Protein AF-A0A951ZBZ8-F1 (afdb_monomer_lite)

Secondary structure (DSSP, 8-state):
---SSHHHHHHHHHHHT--GGGEESTTSTT-EE---GGGHHHHHTTS----HHHHHHHHHHTS-TT-------

Sequence (73 aa):
MIADAPEELDAMADRIGVARRWIQFAGTPTEHFNICTAFRRKVVAGAIEISSREIVALMRGWRPQTAIAPKGR

Structure (mmCIF, N/CA/C/O backbone):
data_AF-A0A951ZBZ8-F1
#
_entry.id   AF-A0A951ZBZ8-F1
#
loop_
_atom_site.group_PDB
_atom_site.id
_atom_site.type_symbol
_atom_site.label_atom_id
_atom_site.label_alt_id
_atom_site.label_comp_id
_atom_site.label_asym_id
_atom_site.label_entity_id
_atom_site.label_seq_id
_atom_site.pdbx_PDB_ins_code
_atom_site.Cartn_x
_atom_site.Cartn_y
_atom_site.Cartn_z
_atom_site.occupancy
_atom_site.B_iso_or_equiv
_atom_site.auth_seq_id
_atom_site.auth_comp_id
_atom_site.auth_asym_id
_atom_site.auth_atom_id
_atom_site.pdbx_PDB_model_num
ATOM 1 N N . MET A 1 1 ? 2.105 -2.559 1.271 1.00 89.50 1 MET A N 1
ATOM 2 C CA . MET A 1 1 ? 1.157 -2.804 0.163 1.00 89.50 1 MET A CA 1
ATOM 3 C C . MET A 1 1 ? 0.599 -1.465 -0.268 1.00 89.50 1 MET A C 1
ATOM 5 O O . MET A 1 1 ? 0.210 -0.715 0.618 1.00 89.50 1 MET A O 1
ATOM 9 N N . ILE A 1 2 ? 0.640 -1.167 -1.567 1.00 90.56 2 ILE A N 1
ATOM 10 C CA . ILE A 1 2 ? 0.195 0.094 -2.185 1.00 90.56 2 ILE A CA 1
ATOM 11 C C . ILE A 1 2 ? -0.735 -0.232 -3.358 1.00 90.56 2 ILE A C 1
ATOM 13 O O . ILE A 1 2 ? -0.647 -1.343 -3.883 1.00 90.56 2 ILE A O 1
ATOM 17 N N . ALA A 1 3 ? -1.581 0.713 -3.752 1.00 89.06 3 ALA A N 1
ATOM 18 C CA . ALA A 1 3 ? -2.415 0.634 -4.950 1.00 89.06 3 ALA A CA 1
ATOM 19 C C . ALA A 1 3 ? -2.561 2.031 -5.569 1.00 89.06 3 ALA A 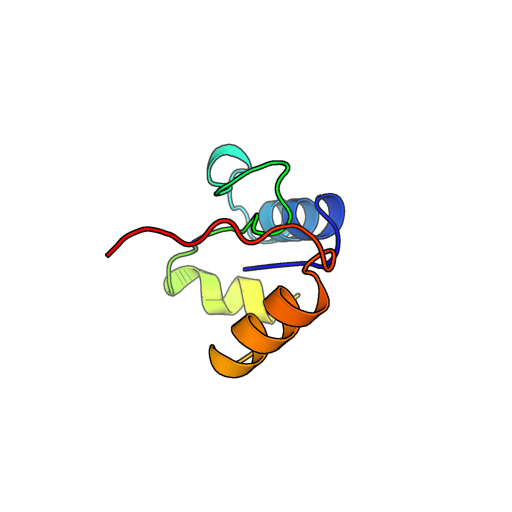C 1
ATOM 21 O O . ALA A 1 3 ? -2.190 3.019 -4.931 1.00 89.06 3 ALA A O 1
ATOM 22 N N . ASP A 1 4 ? -3.085 2.097 -6.793 1.00 84.44 4 ASP A N 1
ATOM 23 C CA . ASP A 1 4 ? -3.337 3.365 -7.479 1.00 84.44 4 ASP A CA 1
ATOM 24 C C . ASP A 1 4 ? -4.614 4.045 -6.971 1.00 84.44 4 ASP A C 1
ATOM 26 O O . ASP A 1 4 ? -4.695 5.269 -7.011 1.00 84.44 4 ASP A O 1
ATOM 30 N N . ALA A 1 5 ? -5.585 3.285 -6.456 1.00 86.56 5 ALA A N 1
ATOM 31 C CA . ALA A 1 5 ? -6.792 3.825 -5.838 1.00 86.56 5 ALA A CA 1
ATOM 32 C C . ALA A 1 5 ? -6.992 3.336 -4.384 1.00 86.56 5 ALA A C 1
ATOM 34 O O . ALA A 1 5 ? -6.713 2.165 -4.084 1.00 86.56 5 ALA A O 1
ATOM 35 N N . PRO A 1 6 ? -7.530 4.186 -3.485 1.00 88.12 6 PRO A N 1
ATOM 36 C CA . PRO A 1 6 ? -7.881 3.797 -2.116 1.00 88.12 6 PRO A CA 1
ATOM 37 C C . PRO A 1 6 ? -8.792 2.563 -2.069 1.00 88.12 6 PRO A C 1
ATOM 39 O O . PRO A 1 6 ? -8.613 1.663 -1.248 1.00 88.12 6 PRO A O 1
ATOM 42 N N . GLU A 1 7 ? -9.750 2.486 -2.994 1.00 90.81 7 GLU A N 1
ATOM 43 C CA . GLU A 1 7 ? -10.727 1.403 -3.075 1.00 90.81 7 GLU A CA 1
ATOM 44 C C . GLU A 1 7 ? -10.064 0.064 -3.411 1.00 90.81 7 GLU A C 1
ATOM 46 O O . GLU A 1 7 ? -10.437 -0.969 -2.855 1.00 90.81 7 GLU A O 1
ATOM 51 N N . GLU A 1 8 ? -9.054 0.072 -4.285 1.00 90.31 8 GLU A N 1
ATOM 52 C CA . GLU A 1 8 ? -8.276 -1.122 -4.624 1.00 90.31 8 GLU A CA 1
ATOM 53 C C . GLU A 1 8 ? -7.422 -1.579 -3.439 1.00 90.31 8 GLU A C 1
ATOM 55 O O . GLU A 1 8 ? -7.320 -2.779 -3.160 1.00 90.31 8 GLU A O 1
ATOM 60 N N . LEU A 1 9 ? -6.837 -0.624 -2.711 1.00 92.06 9 LEU A N 1
ATOM 61 C CA . LEU A 1 9 ? -6.026 -0.903 -1.532 1.00 92.06 9 LEU A CA 1
ATOM 62 C C . LEU A 1 9 ? -6.864 -1.546 -0.418 1.00 92.06 9 LEU A C 1
ATOM 64 O O . LEU A 1 9 ? -6.446 -2.543 0.180 1.00 92.06 9 LEU A O 1
ATOM 68 N N . ASP A 1 10 ? -8.055 -1.002 -0.170 1.00 92.94 10 ASP A N 1
ATOM 69 C CA . ASP A 1 10 ? -9.004 -1.517 0.812 1.00 92.94 10 ASP A CA 1
ATOM 70 C C . ASP A 1 10 ? -9.591 -2.871 0.402 1.00 92.94 10 ASP A C 1
ATOM 72 O O . ASP A 1 10 ? -9.627 -3.794 1.218 1.00 92.94 10 ASP A O 1
ATOM 76 N N . ALA A 1 11 ? -9.969 -3.044 -0.868 1.00 93.12 11 ALA A N 1
ATOM 77 C CA . ALA A 1 11 ? -10.453 -4.326 -1.375 1.00 93.12 11 ALA A CA 1
ATOM 78 C C . ALA A 1 11 ? -9.398 -5.431 -1.216 1.00 93.12 11 ALA A C 1
ATOM 80 O O . ALA A 1 11 ? -9.715 -6.568 -0.846 1.00 93.12 11 ALA A O 1
ATOM 81 N N . MET A 1 12 ? -8.124 -5.103 -1.448 1.00 93.69 12 MET A N 1
ATOM 82 C CA . MET A 1 12 ? -7.031 -6.041 -1.229 1.00 93.69 12 MET A CA 1
ATOM 83 C C . MET A 1 12 ? -6.830 -6.352 0.260 1.00 93.69 12 MET A C 1
ATOM 85 O O . MET A 1 12 ? -6.588 -7.510 0.608 1.00 93.69 12 MET A O 1
ATOM 89 N N . ALA A 1 13 ? -6.963 -5.359 1.146 1.00 93.38 13 ALA A N 1
ATOM 90 C CA . ALA A 1 13 ? -6.897 -5.560 2.593 1.00 93.38 13 ALA A CA 1
ATOM 91 C C . ALA A 1 13 ? -8.018 -6.489 3.092 1.00 93.38 13 ALA A C 1
ATOM 93 O O . ALA A 1 13 ? -7.732 -7.464 3.796 1.00 93.38 13 ALA A O 1
ATOM 94 N N . ASP A 1 14 ? -9.255 -6.263 2.646 1.00 93.19 14 ASP A N 1
ATOM 95 C CA . ASP A 1 14 ? -10.415 -7.097 2.973 1.00 93.19 14 ASP A CA 1
ATOM 96 C C . ASP A 1 14 ? -10.212 -8.542 2.483 1.00 93.19 14 ASP A C 1
ATOM 98 O O . ASP A 1 14 ? -10.433 -9.499 3.230 1.00 93.19 14 ASP A O 1
ATOM 102 N N . ARG A 1 15 ? -9.676 -8.722 1.268 1.00 92.19 15 ARG A N 1
ATOM 103 C CA . ARG A 1 15 ? -9.392 -10.045 0.684 1.00 92.19 15 ARG A CA 1
ATOM 104 C C . ARG A 1 15 ? -8.395 -10.868 1.501 1.00 92.19 15 ARG A C 1
ATOM 106 O O . ARG A 1 15 ? -8.545 -12.085 1.613 1.00 92.19 15 ARG A O 1
ATOM 113 N N . ILE A 1 16 ? -7.356 -10.239 2.050 1.00 91.94 16 ILE A N 1
ATOM 114 C CA . ILE A 1 16 ? -6.317 -10.940 2.827 1.00 91.94 16 ILE A CA 1
ATOM 115 C C . ILE A 1 16 ? -6.619 -10.989 4.335 1.00 91.94 16 ILE A C 1
ATOM 117 O O . ILE A 1 16 ? -5.882 -11.648 5.082 1.00 91.94 16 ILE 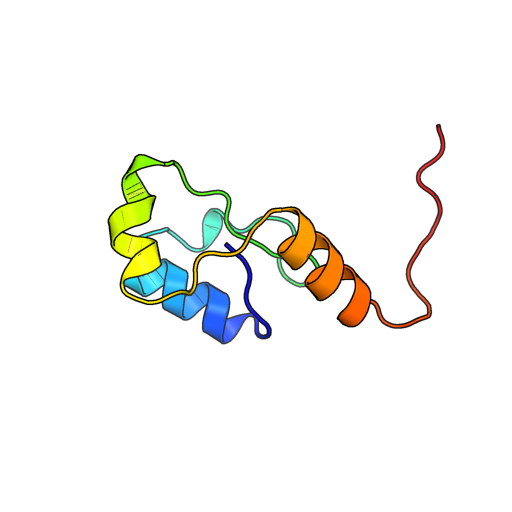A O 1
ATOM 121 N N . GLY A 1 17 ? -7.701 -10.335 4.773 1.00 91.44 17 GLY A N 1
ATOM 122 C CA . GLY A 1 17 ? -8.139 -10.258 6.167 1.00 91.44 17 GLY A CA 1
ATOM 123 C C . GLY A 1 17 ? -7.355 -9.249 7.011 1.00 91.44 17 GLY A C 1
ATOM 124 O O . GLY A 1 17 ? -7.202 -9.446 8.217 1.00 91.44 17 GLY A O 1
ATOM 125 N N . VAL A 1 18 ? -6.812 -8.197 6.394 1.00 92.81 18 VAL A N 1
ATOM 126 C CA . VAL A 1 18 ? -6.199 -7.064 7.099 1.00 92.81 18 VAL A CA 1
ATOM 127 C C . VAL A 1 18 ? -7.287 -6.043 7.407 1.00 92.81 18 VAL A C 1
ATOM 129 O O . VAL A 1 18 ? -7.998 -5.593 6.520 1.00 92.81 18 VAL A O 1
ATOM 132 N N . ALA A 1 19 ? -7.423 -5.653 8.674 1.00 91.88 19 ALA A N 1
ATOM 133 C CA . ALA A 1 19 ? -8.429 -4.664 9.044 1.00 91.88 19 ALA A CA 1
ATOM 134 C C . ALA A 1 19 ? -8.045 -3.257 8.548 1.00 91.88 19 ALA A C 1
ATOM 136 O O . ALA A 1 19 ? -6.933 -2.790 8.801 1.00 91.88 19 ALA A O 1
ATOM 137 N N . ARG A 1 20 ? -9.005 -2.544 7.946 1.00 91.62 20 ARG A N 1
ATOM 138 C CA . ARG A 1 20 ? -8.816 -1.205 7.349 1.00 91.62 20 ARG A CA 1
ATOM 139 C C . ARG A 1 20 ? -8.240 -0.165 8.315 1.00 91.62 20 ARG A C 1
ATOM 141 O O . ARG A 1 20 ? -7.473 0.693 7.909 1.00 91.62 20 ARG A O 1
ATOM 148 N N . ARG A 1 21 ? -8.482 -0.312 9.625 1.00 92.31 21 ARG A N 1
ATOM 149 C CA . ARG A 1 21 ? -7.897 0.545 10.680 1.00 92.31 21 ARG A CA 1
ATOM 150 C C . ARG A 1 21 ? -6.360 0.586 10.710 1.00 92.31 21 ARG A C 1
ATOM 152 O O . ARG A 1 21 ? -5.805 1.453 11.371 1.00 92.31 21 ARG A O 1
ATOM 159 N N . TRP A 1 22 ? -5.678 -0.373 10.076 1.00 93.25 22 TRP A N 1
ATOM 160 C CA . TRP A 1 22 ? -4.211 -0.447 10.040 1.00 93.25 22 TRP A CA 1
ATOM 161 C C . TRP A 1 22 ? -3.578 0.353 8.894 1.00 93.25 22 TRP A C 1
ATOM 163 O O . TRP A 1 22 ? -2.350 0.346 8.754 1.00 93.25 22 TRP A O 1
ATOM 173 N N . ILE A 1 23 ? -4.390 1.035 8.084 1.00 94.19 23 ILE A N 1
ATOM 174 C CA . ILE A 1 23 ? -3.911 1.903 7.012 1.00 94.19 23 ILE A CA 1
ATOM 175 C C . ILE A 1 23 ? -2.985 2.990 7.575 1.00 94.19 23 ILE A C 1
ATOM 177 O O . ILE A 1 23 ? -3.229 3.568 8.635 1.00 94.19 23 ILE A O 1
ATOM 181 N N . GLN A 1 24 ? -1.885 3.248 6.879 1.00 92.81 24 GLN A N 1
ATOM 182 C CA . GLN A 1 24 ? -0.961 4.334 7.179 1.00 92.81 24 GLN A CA 1
ATOM 183 C C . GLN A 1 24 ? -1.260 5.503 6.254 1.00 92.81 24 GLN A C 1
ATOM 185 O O . GLN A 1 24 ? -1.474 5.288 5.067 1.00 92.81 24 GLN A O 1
ATOM 190 N N . PHE A 1 25 ? -1.222 6.727 6.783 1.00 90.44 25 PHE A N 1
ATOM 191 C CA . PHE A 1 25 ? -1.416 7.958 6.007 1.00 90.44 25 PHE A CA 1
ATOM 192 C C . PHE A 1 25 ? -2.711 7.972 5.170 1.00 90.44 25 PHE A C 1
ATOM 194 O O . PHE A 1 25 ? -2.683 8.414 4.025 1.00 90.44 25 PHE A O 1
ATOM 201 N N . ALA A 1 26 ? -3.824 7.484 5.729 1.00 89.69 26 ALA A N 1
ATOM 202 C CA . ALA A 1 26 ? -5.124 7.419 5.053 1.00 89.69 26 ALA A CA 1
ATOM 203 C C . ALA A 1 26 ? -5.525 8.754 4.408 1.00 89.69 26 ALA A C 1
ATOM 205 O O . ALA A 1 26 ? -5.371 9.812 5.025 1.00 89.69 26 ALA A O 1
ATOM 206 N N . GLY A 1 27 ? -6.060 8.695 3.189 1.00 85.50 27 GLY A N 1
ATOM 207 C CA . GLY A 1 27 ? -6.483 9.873 2.432 1.00 85.50 27 GLY A CA 1
ATOM 208 C C . GLY A 1 27 ? -5.319 10.694 1.873 1.00 85.50 27 GLY A C 1
ATOM 209 O O . GLY A 1 27 ? -5.514 11.841 1.471 1.00 85.50 27 GLY A O 1
ATOM 210 N N . THR A 1 28 ? -4.103 10.138 1.859 1.00 85.62 28 THR A N 1
ATOM 211 C CA . THR A 1 28 ? -2.937 10.762 1.223 1.00 85.62 28 THR A CA 1
ATOM 212 C C . THR A 1 28 ? -2.461 9.944 0.025 1.00 85.62 28 THR A C 1
ATOM 214 O O . THR A 1 28 ? -2.609 8.725 0.024 1.00 85.62 28 THR A O 1
ATOM 217 N N . PRO A 1 29 ? -1.753 10.567 -0.934 1.00 80.69 29 PRO A N 1
ATOM 218 C CA . PRO A 1 29 ? -1.077 9.859 -2.029 1.00 80.69 29 PRO A CA 1
ATOM 219 C C . PRO A 1 29 ? -0.081 8.771 -1.604 1.00 80.69 29 PRO A C 1
ATOM 221 O O . PRO A 1 29 ? 0.429 8.026 -2.433 1.00 80.69 29 PRO A O 1
ATOM 224 N N . THR A 1 30 ? 0.298 8.743 -0.326 1.00 84.69 30 THR A N 1
ATOM 225 C CA . THR A 1 30 ? 1.276 7.798 0.222 1.00 84.69 30 THR A CA 1
ATOM 226 C C . THR A 1 30 ? 0.630 6.755 1.122 1.00 84.69 30 THR A C 1
ATOM 228 O O . THR A 1 30 ? 1.334 6.102 1.898 1.00 84.69 30 THR A O 1
ATOM 231 N N . GLU A 1 31 ? -0.695 6.619 1.066 1.00 90.88 31 GLU A N 1
ATOM 232 C CA . GLU A 1 31 ? -1.401 5.651 1.884 1.00 90.88 31 GLU A CA 1
ATOM 233 C C . GLU A 1 31 ? -1.013 4.212 1.538 1.00 90.88 31 GLU A C 1
ATOM 235 O O . GLU A 1 31 ? -0.761 3.853 0.386 1.00 90.88 31 GLU A O 1
ATOM 240 N N . HIS A 1 32 ? -0.861 3.389 2.573 1.00 92.50 32 HIS A N 1
ATOM 241 C CA . HIS A 1 32 ? -0.407 2.011 2.419 1.00 92.50 32 HIS A CA 1
ATOM 242 C C . HIS A 1 32 ? -0.726 1.166 3.648 1.00 92.50 32 HIS A C 1
ATOM 244 O O . HIS A 1 32 ? -0.876 1.672 4.759 1.00 92.50 32 HIS A O 1
ATOM 250 N N . PHE A 1 33 ? -0.721 -0.154 3.472 1.00 93.06 33 PHE A N 1
ATOM 251 C CA . PHE A 1 33 ? -0.716 -1.100 4.588 1.00 93.06 33 PHE A CA 1
ATOM 252 C C . PHE A 1 33 ? 0.689 -1.654 4.830 1.00 93.06 33 PHE A C 1
ATOM 254 O O . PHE A 1 33 ? 1.319 -2.205 3.916 1.00 93.06 33 PHE A O 1
ATOM 261 N N . ASN A 1 34 ? 1.152 -1.568 6.079 1.00 89.81 34 ASN A N 1
ATOM 262 C CA . ASN A 1 34 ? 2.295 -2.336 6.566 1.00 89.81 34 ASN A CA 1
ATOM 263 C C . ASN A 1 34 ? 1.796 -3.698 7.037 1.00 89.81 34 ASN A C 1
ATOM 265 O O . ASN A 1 34 ? 0.996 -3.792 7.963 1.00 89.81 34 ASN A O 1
ATOM 269 N N . ILE A 1 35 ? 2.253 -4.756 6.374 1.00 88.06 35 ILE A N 1
ATOM 270 C CA . ILE A 1 35 ? 1.778 -6.116 6.615 1.00 88.06 35 ILE A CA 1
ATOM 271 C C . ILE A 1 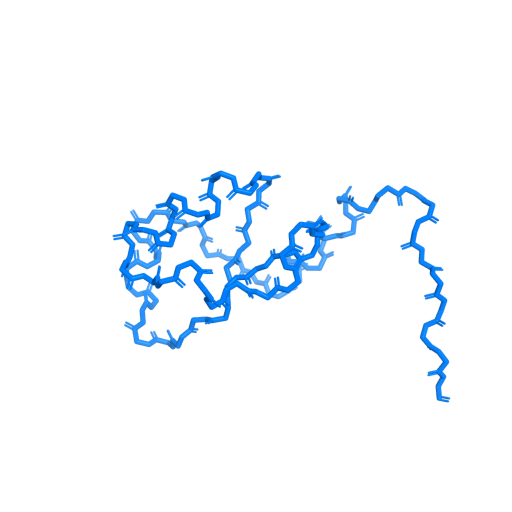35 ? 2.980 -6.974 6.988 1.00 88.06 35 ILE A C 1
ATOM 273 O O . ILE A 1 35 ? 4.049 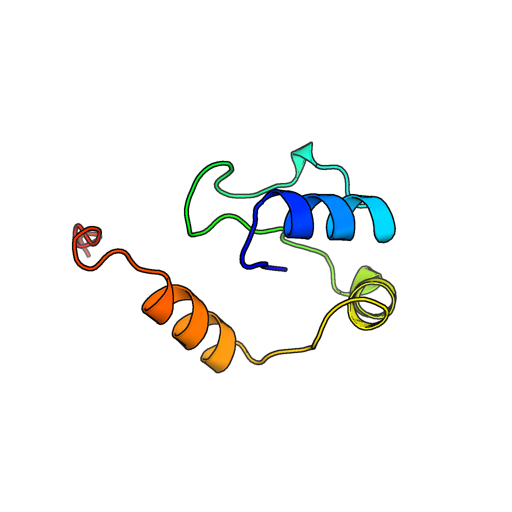-6.851 6.389 1.00 88.06 35 ILE A O 1
ATOM 277 N N . CYS A 1 36 ? 2.819 -7.845 7.982 1.00 89.31 36 CYS A N 1
ATOM 278 C CA . CYS A 1 36 ? 3.877 -8.769 8.355 1.00 89.31 36 CYS A CA 1
ATOM 279 C C . CYS A 1 36 ? 4.128 -9.807 7.249 1.00 89.31 36 CYS A C 1
ATOM 281 O O . CYS A 1 36 ? 3.251 -10.152 6.452 1.00 89.31 36 CYS A O 1
ATOM 283 N N . THR A 1 37 ? 5.341 -10.354 7.228 1.00 87.56 37 THR A N 1
ATOM 284 C CA . THR A 1 37 ? 5.792 -11.327 6.219 1.00 87.56 37 THR A CA 1
ATOM 285 C C . THR A 1 37 ? 4.929 -12.590 6.162 1.00 87.56 37 THR A C 1
ATOM 287 O O . THR A 1 37 ? 4.810 -13.196 5.098 1.00 87.56 37 THR A O 1
ATOM 290 N N . ALA A 1 38 ? 4.254 -12.954 7.259 1.00 89.25 38 ALA A N 1
ATOM 291 C CA . ALA A 1 38 ? 3.329 -14.087 7.317 1.00 89.25 38 ALA A CA 1
ATOM 292 C C . ALA A 1 38 ? 2.151 -13.969 6.327 1.00 89.25 38 ALA A C 1
ATOM 294 O O . ALA A 1 38 ? 1.620 -14.980 5.871 1.00 89.25 38 ALA A O 1
ATOM 295 N N . PHE A 1 39 ? 1.765 -12.749 5.940 1.00 87.88 39 PHE A N 1
ATOM 296 C CA . PHE A 1 39 ? 0.688 -12.514 4.974 1.00 87.88 39 PHE A CA 1
ATOM 297 C C . PHE A 1 39 ? 1.175 -12.498 3.523 1.00 87.88 39 PHE A C 1
ATOM 299 O O . PHE A 1 39 ? 0.343 -12.452 2.618 1.00 87.88 39 PHE A O 1
ATOM 306 N N . ARG A 1 40 ? 2.489 -12.589 3.261 1.00 88.12 40 ARG A N 1
ATOM 307 C CA . ARG A 1 40 ? 3.050 -12.493 1.901 1.00 88.12 40 ARG A CA 1
ATOM 308 C C . ARG A 1 40 ? 2.388 -13.465 0.925 1.00 88.12 40 ARG A C 1
ATOM 310 O O . ARG A 1 40 ? 2.034 -13.065 -0.175 1.00 88.12 40 ARG A O 1
ATOM 317 N N . ARG A 1 41 ? 2.139 -14.712 1.344 1.00 88.75 41 ARG A N 1
ATOM 318 C CA . ARG A 1 41 ? 1.457 -15.718 0.505 1.00 88.75 41 ARG A CA 1
ATOM 319 C C . ARG A 1 41 ? 0.035 -15.310 0.113 1.00 88.75 41 ARG A C 1
ATOM 321 O O . ARG A 1 41 ? -0.387 -15.599 -0.998 1.00 88.75 41 ARG A O 1
ATOM 328 N N . LYS A 1 42 ? -0.691 -14.638 1.009 1.00 89.31 42 LYS A N 1
ATOM 329 C CA . LYS A 1 42 ? -2.040 -14.128 0.729 1.00 89.31 42 LYS A CA 1
ATOM 330 C C . LYS A 1 42 ? -1.990 -12.923 -0.207 1.00 89.31 42 LYS A C 1
ATOM 332 O O . LYS A 1 42 ? -2.828 -12.811 -1.091 1.00 89.31 42 LYS A O 1
ATOM 337 N N . VAL A 1 43 ? -0.990 -12.057 -0.029 1.00 90.00 43 VAL A N 1
ATOM 338 C CA . VAL A 1 43 ? -0.803 -10.857 -0.854 1.00 90.00 43 VAL A CA 1
ATOM 339 C C . VAL A 1 43 ? -0.457 -11.223 -2.298 1.00 90.00 43 VAL A C 1
ATOM 341 O O . VAL A 1 43 ? -1.102 -10.735 -3.215 1.00 90.00 43 VAL A O 1
ATOM 344 N N . VAL A 1 44 ? 0.487 -12.142 -2.515 1.00 88.25 44 VAL A N 1
ATOM 345 C CA . VAL A 1 44 ? 0.913 -12.554 -3.870 1.00 88.25 44 VAL A CA 1
ATOM 346 C C . VAL A 1 44 ? -0.221 -13.216 -4.674 1.00 88.25 44 VAL A C 1
ATOM 348 O O . VAL A 1 44 ? -0.191 -13.217 -5.897 1.00 88.25 44 VAL A O 1
ATOM 351 N N . ALA A 1 45 ? -1.269 -13.725 -4.018 1.00 86.00 45 ALA A N 1
ATOM 352 C CA . ALA A 1 45 ? -2.443 -14.283 -4.696 1.00 86.00 45 ALA A CA 1
ATOM 353 C C . ALA A 1 45 ? -3.363 -13.224 -5.346 1.00 86.00 45 ALA A C 1
ATOM 355 O O . ALA A 1 45 ? -4.329 -13.590 -6.017 1.00 86.00 45 ALA A O 1
ATOM 356 N N . GLY A 1 46 ? -3.117 -11.932 -5.112 1.00 82.44 46 GLY A N 1
ATOM 357 C CA . GLY A 1 46 ? -3.923 -10.833 -5.654 1.00 82.44 46 GLY A CA 1
ATOM 358 C C . GLY A 1 46 ? -3.143 -9.552 -5.947 1.00 82.44 46 GLY A C 1
ATOM 359 O O . GLY A 1 46 ? -3.754 -8.554 -6.303 1.00 82.44 46 GLY A O 1
ATOM 360 N N . ALA A 1 47 ? -1.819 -9.565 -5.796 1.00 89.31 47 ALA A N 1
ATOM 361 C CA . ALA A 1 47 ? -0.955 -8.422 -6.048 1.00 89.31 47 ALA A CA 1
ATOM 362 C C . ALA A 1 47 ? 0.373 -8.869 -6.660 1.00 89.31 47 ALA A C 1
ATOM 364 O O . ALA A 1 47 ? 0.839 -9.990 -6.445 1.00 89.31 47 ALA A O 1
ATOM 365 N N . ILE A 1 48 ? 0.996 -7.952 -7.394 1.00 89.56 48 ILE A N 1
ATOM 366 C CA . ILE A 1 48 ? 2.310 -8.153 -7.998 1.00 89.56 48 ILE A CA 1
ATOM 367 C C . ILE A 1 48 ? 3.376 -7.783 -6.969 1.00 89.56 48 ILE A C 1
ATOM 369 O O . ILE A 1 48 ? 3.309 -6.733 -6.325 1.00 89.56 48 ILE A O 1
ATOM 373 N N . GLU A 1 49 ? 4.367 -8.656 -6.800 1.00 89.81 49 GLU A N 1
ATOM 374 C CA . GLU A 1 49 ? 5.525 -8.335 -5.978 1.00 89.81 49 GLU A CA 1
ATOM 375 C C . GLU A 1 49 ? 6.440 -7.365 -6.726 1.00 89.81 49 GLU A C 1
ATOM 377 O O . GLU A 1 49 ? 6.878 -7.641 -7.839 1.00 89.81 49 GLU A O 1
ATOM 382 N N . ILE A 1 50 ? 6.730 -6.238 -6.084 1.00 88.12 50 ILE A N 1
ATOM 383 C CA . ILE A 1 50 ? 7.617 -5.200 -6.598 1.00 88.12 50 ILE A CA 1
ATOM 384 C C . ILE A 1 50 ? 8.747 -4.943 -5.606 1.00 88.12 50 ILE A C 1
ATOM 386 O O . ILE A 1 50 ? 8.598 -5.076 -4.388 1.00 88.12 50 ILE A O 1
ATOM 390 N N . SER A 1 51 ? 9.895 -4.553 -6.134 1.00 88.31 51 SER A N 1
ATOM 391 C CA . SER A 1 51 ? 11.053 -4.122 -5.368 1.00 88.31 51 SER A CA 1
ATOM 392 C C . SER A 1 51 ? 10.825 -2.758 -4.714 1.00 88.31 51 SER A C 1
ATOM 394 O O . SER A 1 51 ? 10.030 -1.928 -5.162 1.00 88.31 51 SER A O 1
ATOM 396 N N . SER A 1 52 ? 11.623 -2.452 -3.690 1.00 83.56 52 SER A N 1
ATOM 397 C CA . SER A 1 52 ? 11.625 -1.122 -3.070 1.00 83.56 52 SER A CA 1
ATOM 398 C C . SER A 1 52 ? 11.954 -0.003 -4.066 1.00 83.56 52 SER A C 1
ATOM 400 O O . SER A 1 52 ? 11.508 1.129 -3.892 1.00 83.56 52 SER A O 1
ATOM 402 N N . ARG A 1 53 ? 12.727 -0.299 -5.123 1.00 86.88 53 ARG A N 1
ATOM 403 C CA . ARG A 1 53 ? 13.053 0.672 -6.178 1.00 86.88 53 ARG A CA 1
ATOM 404 C C . ARG A 1 53 ? 11.825 1.003 -7.024 1.00 86.88 53 ARG A C 1
ATOM 406 O O . ARG A 1 53 ? 11.603 2.175 -7.317 1.00 86.88 53 ARG A O 1
ATOM 413 N N . GLU A 1 54 ? 11.031 -0.003 -7.371 1.00 87.81 54 GLU A N 1
ATOM 414 C CA . GLU A 1 54 ? 9.773 0.174 -8.103 1.00 87.81 54 GLU A CA 1
ATOM 415 C C . GLU A 1 54 ? 8.746 0.934 -7.263 1.00 87.81 54 GLU A C 1
ATOM 417 O O . GLU A 1 54 ? 8.136 1.865 -7.776 1.00 87.81 54 GLU A O 1
ATOM 422 N N . ILE A 1 55 ? 8.647 0.660 -5.955 1.00 85.25 55 ILE A N 1
ATOM 423 C CA . ILE A 1 55 ? 7.801 1.449 -5.038 1.00 85.25 55 ILE A CA 1
ATOM 424 C C . ILE A 1 55 ? 8.166 2.936 -5.092 1.00 85.25 55 ILE A C 1
ATOM 426 O O . ILE A 1 55 ? 7.292 3.788 -5.234 1.00 85.25 55 ILE A O 1
ATOM 430 N N . VAL A 1 56 ? 9.458 3.271 -5.004 1.00 84.12 56 VAL A N 1
ATOM 431 C CA . VAL A 1 56 ? 9.909 4.670 -5.071 1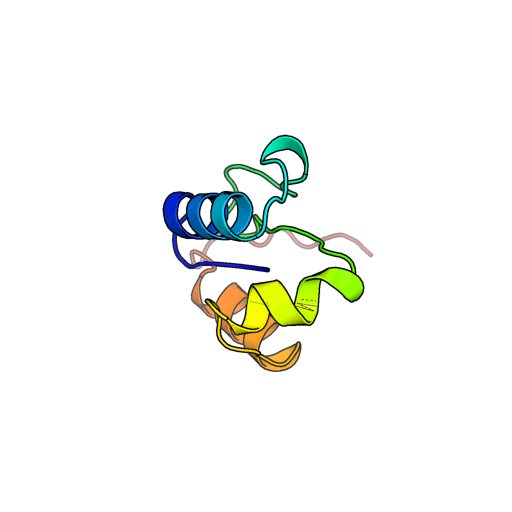.00 84.12 56 VAL A CA 1
ATOM 432 C C . VAL A 1 56 ? 9.596 5.295 -6.432 1.00 84.12 56 VAL A C 1
ATOM 434 O O . VAL A 1 56 ? 9.243 6.472 -6.485 1.00 84.12 56 VAL A O 1
ATOM 437 N N . ALA A 1 57 ? 9.724 4.539 -7.525 1.00 84.62 57 ALA A N 1
ATOM 438 C CA . ALA A 1 57 ? 9.388 5.016 -8.864 1.00 84.62 57 ALA A CA 1
ATOM 439 C C . ALA A 1 57 ? 7.885 5.306 -9.003 1.00 84.62 57 ALA A C 1
ATOM 441 O O . ALA A 1 57 ? 7.527 6.403 -9.430 1.00 84.62 57 ALA A O 1
ATOM 442 N N . LEU A 1 58 ? 7.028 4.384 -8.555 1.00 80.88 58 LEU A N 1
ATOM 443 C CA . LEU A 1 58 ? 5.571 4.545 -8.541 1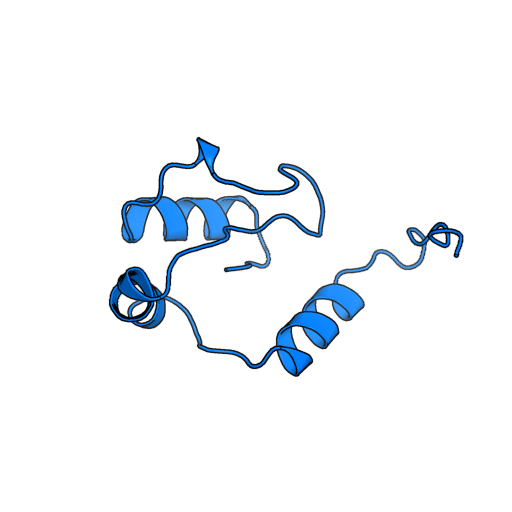.00 80.88 58 LEU A CA 1
ATOM 444 C C . LEU A 1 58 ? 5.161 5.758 -7.700 1.00 80.88 58 LEU A C 1
ATOM 446 O O . LEU A 1 58 ? 4.492 6.657 -8.199 1.00 80.88 58 LEU A O 1
ATOM 450 N N . MET A 1 59 ? 5.673 5.869 -6.469 1.00 78.12 59 MET A N 1
ATOM 451 C CA . MET A 1 59 ? 5.399 7.015 -5.594 1.00 78.12 59 MET A CA 1
ATOM 452 C C . MET A 1 59 ? 5.879 8.348 -6.179 1.00 78.12 59 MET A C 1
ATOM 454 O O . MET A 1 59 ? 5.298 9.383 -5.874 1.00 78.12 59 MET A O 1
ATOM 458 N N . ARG A 1 60 ? 6.959 8.365 -6.973 1.00 76.00 60 ARG A N 1
ATOM 459 C CA . ARG A 1 60 ? 7.436 9.578 -7.662 1.00 76.00 60 ARG A CA 1
ATOM 460 C C . ARG A 1 60 ? 6.562 9.942 -8.856 1.00 76.00 60 ARG A C 1
ATOM 462 O O . ARG A 1 60 ? 6.331 11.129 -9.047 1.00 76.00 60 ARG A O 1
ATOM 469 N N . GLY A 1 61 ? 6.094 8.954 -9.619 1.00 68.25 61 GLY A N 1
ATOM 470 C CA . GLY A 1 61 ? 5.163 9.159 -10.732 1.00 68.25 61 GLY A CA 1
ATOM 471 C C . GLY A 1 61 ? 3.801 9.673 -10.266 1.00 68.25 61 GLY A C 1
ATOM 472 O O . GLY A 1 61 ? 3.197 10.496 -10.941 1.00 68.25 61 GLY A O 1
ATOM 473 N N . TRP A 1 62 ? 3.376 9.262 -9.070 1.00 62.00 62 TRP A N 1
ATOM 474 C CA . TRP A 1 62 ? 2.146 9.730 -8.433 1.00 62.00 62 TRP A CA 1
ATOM 475 C C . TRP A 1 62 ? 2.252 11.131 -7.820 1.00 62.00 62 TRP A C 1
ATOM 477 O O . TRP A 1 62 ? 1.225 11.725 -7.504 1.00 62.00 62 TRP A O 1
ATOM 487 N N . ARG A 1 63 ? 3.462 11.686 -7.613 1.00 51.88 63 ARG A N 1
ATOM 488 C CA . ARG A 1 63 ? 3.591 13.027 -7.020 1.00 51.88 63 ARG A CA 1
ATOM 489 C C . ARG A 1 63 ? 2.888 14.030 -7.937 1.00 51.88 63 ARG A C 1
ATOM 491 O O . ARG A 1 63 ? 3.408 14.272 -9.029 1.00 51.88 63 ARG A O 1
ATOM 498 N N . PRO A 1 64 ? 1.803 14.704 -7.501 1.00 45.16 64 PRO A N 1
ATOM 499 C CA . PRO A 1 64 ? 1.460 15.961 -8.138 1.00 45.16 64 PRO A CA 1
ATOM 500 C C . PRO A 1 64 ? 2.716 16.830 -8.032 1.00 45.16 64 PRO A C 1
ATOM 502 O O . PRO A 1 64 ? 3.322 16.919 -6.959 1.00 45.16 64 PRO A O 1
ATOM 505 N N . GLN A 1 65 ? 3.145 17.402 -9.158 1.00 45.84 65 GLN A N 1
ATOM 506 C CA . GLN A 1 65 ? 4.413 18.125 -9.359 1.00 45.84 65 GLN A CA 1
ATOM 507 C C . GLN A 1 65 ? 4.695 19.221 -8.294 1.00 45.84 65 GLN A C 1
ATOM 509 O O . GLN A 1 65 ? 5.785 19.780 -8.253 1.00 45.84 65 GLN A O 1
ATOM 514 N N . THR A 1 66 ? 3.741 19.519 -7.410 1.00 42.91 66 THR A N 1
ATOM 515 C CA . THR A 1 66 ? 3.704 20.634 -6.463 1.00 42.91 66 THR A CA 1
ATOM 516 C C . THR A 1 66 ? 3.859 20.280 -4.975 1.00 42.91 66 THR A C 1
ATOM 518 O O . THR A 1 66 ? 3.939 21.201 -4.168 1.00 42.91 66 THR A O 1
ATOM 521 N N . ALA A 1 67 ? 3.950 19.012 -4.555 1.00 47.88 67 ALA A N 1
ATOM 522 C CA . ALA A 1 67 ? 3.937 18.668 -3.120 1.00 47.88 67 ALA A CA 1
ATOM 523 C C . ALA A 1 67 ? 5.237 18.018 -2.614 1.00 47.88 67 ALA A C 1
ATOM 525 O O . ALA A 1 67 ? 5.288 16.821 -2.328 1.00 47.88 67 ALA A O 1
ATOM 526 N N . ILE A 1 68 ? 6.308 18.804 -2.463 1.00 51.09 68 ILE A N 1
ATOM 527 C CA . ILE A 1 68 ? 7.451 18.411 -1.625 1.00 51.09 68 ILE A CA 1
ATOM 528 C C . ILE A 1 68 ? 7.954 19.638 -0.863 1.00 51.09 68 ILE A C 1
ATOM 530 O O . ILE A 1 68 ? 8.838 20.353 -1.328 1.00 51.09 68 ILE A O 1
ATOM 534 N N . ALA A 1 69 ? 7.417 19.873 0.334 1.00 47.00 69 ALA A N 1
ATOM 535 C CA . ALA A 1 69 ? 8.150 20.653 1.324 1.00 47.00 69 ALA A CA 1
ATOM 536 C C . ALA A 1 69 ? 9.351 19.804 1.796 1.00 47.00 69 ALA A C 1
ATOM 538 O O . ALA A 1 69 ? 9.167 18.620 2.107 1.00 47.00 69 ALA A O 1
ATOM 539 N N . PRO A 1 70 ? 10.582 20.344 1.819 1.00 43.66 70 PRO A N 1
ATOM 540 C CA . PRO A 1 70 ? 11.741 19.596 2.282 1.00 43.66 70 PRO A CA 1
ATOM 541 C C . PRO A 1 70 ? 11.564 19.254 3.765 1.00 43.66 70 PRO A C 1
ATOM 543 O O . PRO A 1 70 ? 11.347 20.138 4.592 1.00 43.66 70 PRO A O 1
ATOM 546 N N . LYS A 1 71 ? 11.678 17.968 4.124 1.00 46.88 71 LYS A N 1
ATOM 547 C CA . LYS A 1 71 ? 11.901 17.600 5.525 1.00 46.88 71 LYS A CA 1
ATOM 548 C C . LYS A 1 71 ? 13.301 18.081 5.898 1.00 46.88 71 LYS A C 1
ATOM 550 O O . LYS A 1 71 ? 14.287 17.579 5.358 1.00 46.88 71 LYS A O 1
ATOM 555 N N . GLY A 1 72 ? 13.340 19.104 6.753 1.00 50.56 72 GLY A N 1
ATOM 556 C CA . GLY A 1 72 ? 14.552 19.636 7.364 1.00 50.56 72 GLY A CA 1
ATOM 557 C C . GLY A 1 72 ? 15.377 18.519 7.996 1.00 50.56 72 GLY A C 1
ATOM 558 O O . GLY A 1 72 ? 14.822 17.553 8.523 1.00 50.56 72 GLY A O 1
ATOM 559 N N . ARG A 1 73 ? 16.691 18.648 7.825 1.00 48.97 73 ARG A N 1
ATOM 560 C CA . ARG A 1 73 ? 17.712 17.729 8.319 1.00 48.97 73 ARG A CA 1
ATOM 561 C C . ARG A 1 73 ? 17.897 17.891 9.824 1.00 48.97 73 ARG A C 1
ATOM 563 O O . ARG A 1 73 ? 17.761 19.044 10.289 1.00 48.97 73 ARG A O 1
#

Foldseek 3Di:
DDDPDPVLQVVLCVQLVHDPVQWDPPPDLPIHHDDDPVSVVSNVVPDDDDDPVVVVVVSVVSDPPPDDDDDDD

pLDDT: mean 81.84, std 15.45, range [42.91, 94.19]

Radius of gyration: 13.32 Å; chains: 1; bounding box: 28×36×21 Å